Protein AF-A0A7C6LI85-F1 (afdb_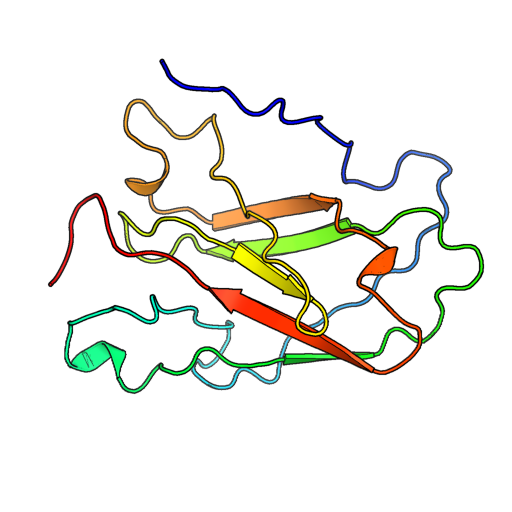monomer)

Radius of gyration: 16.45 Å; Cα contacts (8 Å, |Δi|>4): 239; chains: 1; bounding box: 30×34×42 Å

Mean predicted aligned error: 5.99 Å

Nearest PDB structures (foldseek):
  3njx-assembly1_A  TM=5.344E-01  e=7.343E-02  Aspergillus aculeatus
  8w7n-assembly1_A  TM=5.079E-01  e=1.378E+00  Bacillus thuringiensis
  3ac0-assembly1_D  TM=2.261E-01  e=2.668E-01  Kluyveromyces marxianus
  8slr-assembly1_D  TM=2.400E-01  e=1.090E+00  Mus musculus

Sequence (147 aa):
MKAYHNIVDAMAEPQPGEIFREYSWAGPYVNASRWQRVTDPQARHPGAAKHLPNPVNTICLDDLELATKAELYLEQWGGHAGTTAKRLRLNGNDWIDLPESPYLGPAAPESYQYMRFRTLPIPLSQLREGDNTFEFTSGGQIAHDFG

Foldseek 3Di:
DDPPDPPPPPVQDDDVPDDDDDWDDQDPADQDDGDQDADAPPDPPPVCVSCPDRDKDKTAAADCVPPPWDKDWDWDWLPDAQKAQKWKDKQPDDTDTPDADPPQDPDDSSRDTDTDIDMDTDPPVSDDHTMMIMTIHIHAGPPPHPD

Solvent-accessible surface area (backbone atoms only — not comparable to full-atom values): 9396 Å² total; per-residue (Å²): 134,84,79,75,73,81,75,73,80,61,78,41,66,90,53,95,86,62,87,84,84,89,82,88,82,90,62,89,49,89,69,40,93,89,47,82,61,68,48,34,89,80,60,73,32,80,82,48,57,86,46,56,75,50,64,81,43,76,50,72,38,90,73,59,82,88,62,86,73,40,64,47,79,42,83,43,71,53,63,61,38,7,44,32,73,35,28,38,28,38,64,84,51,74,76,42,80,52,77,74,62,92,82,43,76,96,59,65,45,38,60,49,67,50,77,48,77,44,56,37,68,45,68,53,88,55,58,58,71,38,82,36,40,39,35,55,41,33,37,63,50,82,32,84,64,89,88

Secondary structure (DSSP, 8-state):
------------SPPTT------------SSSSSS-----TT--SGGGGGG-SPPEEEEEE---TT---EEEEEEEE--STTB---EEEETT-PPEE-PPPTTS-SS-GGGS--EEEEEEEE-GGG--SEEEEEEEE---BSSS---

Structure (mmCIF, N/CA/C/O backbone):
data_AF-A0A7C6LI85-F1
#
_entry.id   AF-A0A7C6LI85-F1
#
loop_
_atom_site.group_PDB
_atom_site.id
_atom_site.type_symbol
_atom_site.label_atom_id
_atom_site.label_alt_id
_atom_site.label_comp_id
_atom_site.label_asym_id
_atom_site.label_entity_id
_atom_site.label_seq_id
_atom_site.pdbx_PDB_ins_code
_atom_site.Cartn_x
_atom_site.Cartn_y
_atom_site.Cartn_z
_atom_site.occupancy
_atom_site.B_iso_or_equiv
_atom_site.auth_seq_id
_atom_site.auth_comp_id
_atom_site.auth_asym_id
_atom_site.auth_atom_id
_atom_site.pdbx_PDB_model_num
ATOM 1 N N . MET A 1 1 ? -7.749 14.524 -22.994 1.00 33.78 1 MET A N 1
ATOM 2 C CA . MET A 1 1 ? -8.349 15.244 -21.852 1.00 33.78 1 MET A CA 1
ATOM 3 C C . MET A 1 1 ? -8.036 14.411 -20.613 1.00 33.78 1 MET A C 1
ATOM 5 O O . MET A 1 1 ? -8.594 13.333 -20.479 1.00 33.78 1 MET A O 1
ATOM 9 N N . LYS A 1 2 ? -7.012 14.779 -19.828 1.00 33.41 2 LYS A N 1
ATOM 10 C CA . LYS A 1 2 ? -6.601 13.999 -18.647 1.00 33.41 2 LYS A CA 1
ATOM 11 C C . LYS A 1 2 ? -7.554 14.348 -17.507 1.00 33.41 2 LYS A C 1
ATOM 13 O O . LYS A 1 2 ? -7.545 15.482 -17.042 1.00 33.41 2 LYS A O 1
ATOM 18 N N . ALA A 1 3 ? -8.396 13.399 -17.114 1.00 31.55 3 ALA A N 1
ATOM 19 C CA . ALA A 1 3 ? -9.153 13.506 -15.880 1.00 31.55 3 ALA A CA 1
ATOM 20 C C . ALA A 1 3 ? -8.154 13.393 -14.724 1.00 31.55 3 ALA A C 1
ATOM 22 O O . ALA A 1 3 ? -7.644 12.310 -14.439 1.00 31.55 3 ALA A O 1
ATOM 23 N N . TYR A 1 4 ? -7.829 14.525 -14.108 1.00 33.34 4 TYR A N 1
ATOM 24 C CA . TYR A 1 4 ? -7.254 14.531 -12.774 1.00 33.34 4 TYR A CA 1
ATOM 25 C C . TYR A 1 4 ? -8.349 13.977 -11.866 1.00 33.34 4 TYR A C 1
ATOM 27 O O . TYR A 1 4 ? -9.349 14.650 -11.620 1.00 33.34 4 TYR A O 1
ATOM 35 N N . HIS A 1 5 ? -8.223 12.713 -11.461 1.00 41.88 5 HIS A N 1
ATOM 36 C CA . HIS A 1 5 ? -9.001 12.233 -10.329 1.00 41.88 5 HIS A CA 1
ATOM 37 C C . HIS A 1 5 ? -8.671 13.167 -9.172 1.00 41.88 5 HIS A C 1
ATOM 39 O O . HIS A 1 5 ? -7.495 13.388 -8.882 1.00 41.88 5 HIS A O 1
ATOM 45 N N . ASN A 1 6 ? -9.708 13.760 -8.582 1.00 36.41 6 ASN A N 1
ATOM 46 C CA . ASN A 1 6 ? -9.599 14.486 -7.331 1.00 36.41 6 ASN A CA 1
ATOM 47 C C . ASN A 1 6 ? -8.942 13.537 -6.328 1.00 36.41 6 ASN A C 1
ATOM 49 O O . ASN A 1 6 ? -9.605 12.649 -5.793 1.00 36.41 6 ASN A O 1
ATOM 53 N N . ILE A 1 7 ? -7.636 13.696 -6.115 1.00 45.91 7 ILE A N 1
ATOM 54 C CA . ILE A 1 7 ? -6.981 13.165 -4.934 1.00 45.91 7 ILE A CA 1
ATOM 55 C C . ILE A 1 7 ? -7.552 14.035 -3.828 1.00 45.91 7 ILE A C 1
ATOM 57 O O . ILE A 1 7 ? -7.094 15.145 -3.575 1.00 45.91 7 ILE A O 1
ATOM 61 N N . VAL A 1 8 ? -8.663 13.581 -3.256 1.00 43.09 8 VAL A N 1
ATOM 62 C CA . VAL A 1 8 ? -8.991 13.960 -1.896 1.00 43.09 8 VAL A CA 1
ATOM 63 C C . VAL A 1 8 ? -7.759 13.514 -1.122 1.00 43.09 8 VAL A C 1
ATOM 65 O O . VAL A 1 8 ? -7.533 12.312 -0.979 1.00 43.09 8 VAL A O 1
ATOM 68 N N . ASP A 1 9 ? -6.927 14.470 -0.709 1.00 44.78 9 ASP A N 1
ATOM 69 C CA . ASP A 1 9 ? -6.020 14.301 0.421 1.00 44.78 9 ASP A CA 1
ATOM 70 C C . ASP A 1 9 ? -6.919 14.020 1.629 1.00 44.78 9 ASP A C 1
ATOM 72 O O . ASP A 1 9 ? -7.198 14.874 2.467 1.00 44.78 9 ASP A O 1
ATOM 76 N N . ALA A 1 10 ? -7.483 12.817 1.678 1.00 47.53 10 ALA A N 1
ATOM 77 C CA . ALA A 1 10 ? -7.885 12.231 2.928 1.00 47.53 10 ALA A CA 1
ATOM 78 C C . ALA A 1 10 ? -6.580 12.164 3.711 1.00 47.53 10 ALA A C 1
ATOM 80 O O . ALA A 1 10 ? -5.682 11.406 3.341 1.00 47.53 10 ALA A O 1
ATOM 81 N N . MET A 1 11 ? -6.457 13.074 4.680 1.00 56.28 11 MET A N 1
ATOM 82 C CA . MET A 1 11 ? -5.311 13.196 5.566 1.00 56.28 11 MET A CA 1
ATOM 83 C C . MET A 1 11 ? -5.116 11.847 6.244 1.00 56.28 11 MET A C 1
ATOM 85 O O . MET A 1 11 ? -5.797 11.524 7.213 1.00 56.28 11 MET A O 1
ATOM 89 N N . ALA A 1 12 ? -4.260 11.034 5.641 1.00 66.44 12 ALA A N 1
ATOM 90 C CA . ALA A 1 12 ? -3.837 9.767 6.173 1.00 66.44 12 ALA A CA 1
ATOM 91 C C . ALA A 1 12 ? -2.661 10.094 7.071 1.00 66.44 12 ALA A C 1
ATOM 93 O O . ALA A 1 12 ? -1.628 10.514 6.565 1.00 66.44 12 ALA A O 1
ATOM 94 N N . GLU A 1 13 ? -2.900 10.019 8.371 1.00 83.88 13 GLU A N 1
ATOM 95 C CA . GLU A 1 13 ? -1.992 10.221 9.498 1.00 83.88 13 GLU A CA 1
ATOM 96 C C . GLU A 1 13 ? -2.881 10.543 10.712 1.00 83.88 13 GLU A C 1
ATOM 98 O O . GLU A 1 13 ? -3.734 11.441 10.619 1.00 83.88 13 GLU A O 1
ATOM 103 N N . PRO A 1 14 ? -2.694 9.870 11.863 1.00 86.62 14 PRO A N 1
ATOM 104 C CA . PRO A 1 14 ? -3.425 10.205 13.076 1.00 86.62 14 PRO A CA 1
ATOM 105 C C . PRO A 1 14 ? -3.264 11.686 13.443 1.00 86.62 14 PRO A C 1
ATOM 107 O O . PRO A 1 14 ? -2.150 12.200 13.553 1.00 86.62 14 PRO A O 1
ATOM 110 N N . GLN A 1 15 ? -4.379 12.383 13.638 1.00 91.00 15 GLN A N 1
ATOM 111 C CA . GLN A 1 15 ? -4.390 13.784 14.050 1.00 91.00 15 GLN A CA 1
ATOM 112 C C . GLN A 1 15 ? -4.207 13.910 15.569 1.00 91.00 15 GLN A C 1
ATOM 114 O O . GLN A 1 15 ? -4.567 12.996 16.317 1.00 91.00 15 GLN A O 1
ATOM 119 N N . PRO A 1 16 ? -3.689 15.047 16.075 1.00 92.69 16 PRO A N 1
ATOM 120 C CA . PRO A 1 16 ? -3.594 15.278 17.511 1.00 92.69 16 PRO A CA 1
ATOM 121 C C . PRO A 1 16 ? -4.937 15.057 18.221 1.00 92.69 16 PRO A C 1
ATOM 123 O O . PRO A 1 16 ? -5.933 15.703 17.904 1.00 92.69 16 PRO A O 1
ATOM 126 N N . GLY A 1 17 ? -4.946 14.153 19.202 1.00 94.31 17 GLY A N 1
ATOM 127 C CA . GLY A 1 17 ? -6.141 13.785 19.966 1.00 94.31 17 GLY A CA 1
ATOM 128 C C . GLY A 1 17 ? -6.931 12.599 19.405 1.00 94.31 17 GLY A C 1
ATOM 129 O O . GLY A 1 17 ? -7.821 12.111 20.098 1.00 94.31 17 GLY A O 1
ATOM 130 N N . GLU A 1 18 ? -6.608 12.097 18.210 1.00 93.19 18 GLU A N 1
ATOM 131 C CA . GLU A 1 18 ? -7.151 10.822 17.740 1.00 93.19 18 GLU A CA 1
ATOM 132 C C . GLU A 1 18 ? -6.563 9.657 18.546 1.00 93.19 18 GLU A C 1
ATOM 134 O O . GLU A 1 18 ? -5.378 9.632 18.887 1.00 93.19 18 GLU A O 1
ATOM 139 N N . ILE A 1 19 ? -7.411 8.675 18.844 1.00 94.25 19 ILE A N 1
ATOM 140 C CA . ILE A 1 19 ? -7.002 7.393 19.411 1.00 94.25 19 ILE A CA 1
ATOM 141 C C . ILE A 1 19 ? -6.912 6.418 18.244 1.00 94.25 19 ILE A C 1
ATOM 143 O O . ILE A 1 19 ? -7.865 6.279 17.479 1.00 94.25 19 ILE A O 1
ATOM 147 N N . PHE A 1 20 ? -5.771 5.753 18.108 1.00 94.69 20 PHE A N 1
ATOM 148 C CA . PHE A 1 20 ? -5.541 4.772 17.058 1.00 94.69 20 PHE A CA 1
ATOM 149 C C . PHE A 1 20 ? -4.888 3.518 17.630 1.00 94.69 20 PHE A C 1
ATOM 151 O O . PHE A 1 20 ? -4.264 3.540 18.693 1.00 94.69 20 PHE A O 1
ATOM 158 N N . ARG A 1 21 ? -5.027 2.423 16.888 1.00 96.06 21 ARG A N 1
ATOM 159 C CA . ARG A 1 21 ? -4.333 1.161 17.121 1.00 96.06 21 ARG A CA 1
ATOM 160 C C . ARG A 1 21 ? -3.521 0.834 15.874 1.00 96.06 21 ARG A C 1
ATOM 162 O O . ARG A 1 21 ? -4.025 0.968 14.761 1.00 96.06 21 ARG A O 1
ATOM 169 N N . GLU A 1 22 ? -2.269 0.433 16.066 1.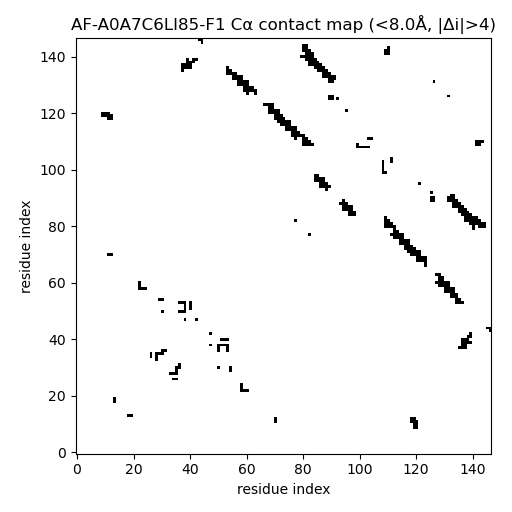00 96.12 22 GLU A N 1
ATOM 170 C CA . GLU A 1 22 ? -1.374 0.039 14.978 1.00 96.12 22 GLU A CA 1
ATOM 171 C C . GLU A 1 22 ? -1.310 -1.485 14.868 1.00 96.12 22 GLU A C 1
ATOM 173 O O . GLU A 1 22 ? -1.164 -2.189 15.869 1.00 96.12 22 GLU A O 1
ATOM 178 N N . TYR A 1 23 ? -1.383 -1.976 13.634 1.00 97.44 23 TYR A N 1
ATOM 179 C CA . TYR A 1 23 ? -1.188 -3.376 13.291 1.00 97.44 23 TYR A CA 1
ATOM 180 C C . TYR A 1 23 ? -0.055 -3.482 12.281 1.00 97.44 23 TYR A C 1
ATOM 182 O O . TYR A 1 23 ? -0.110 -2.865 11.216 1.00 97.44 23 TYR A O 1
ATOM 190 N N . SER A 1 24 ? 0.951 -4.292 12.600 1.00 96.88 24 SER A N 1
ATOM 191 C CA . SER A 1 24 ? 2.199 -4.318 11.837 1.00 96.88 24 SER A CA 1
ATOM 192 C C . SER A 1 24 ? 2.439 -5.687 11.222 1.00 96.88 24 SER A C 1
ATOM 194 O O . SER A 1 24 ? 2.414 -6.714 11.898 1.00 96.88 24 SER A O 1
ATOM 196 N N . TRP A 1 25 ? 2.714 -5.692 9.919 1.00 96.38 25 TRP A N 1
ATOM 197 C CA . TRP A 1 25 ? 3.133 -6.877 9.184 1.00 96.38 25 TRP A CA 1
ATOM 198 C C . TRP A 1 25 ? 4.573 -6.711 8.705 1.00 96.38 25 TRP A C 1
ATOM 200 O O . TRP A 1 25 ? 4.899 -5.755 8.006 1.00 96.38 25 TRP A O 1
ATOM 210 N N . ALA A 1 26 ? 5.429 -7.666 9.062 1.00 93.69 26 ALA A N 1
ATOM 211 C CA . ALA A 1 26 ? 6.848 -7.681 8.701 1.00 93.69 26 ALA A CA 1
ATOM 212 C C . ALA A 1 26 ? 7.283 -9.055 8.156 1.00 93.69 26 ALA A C 1
ATOM 214 O O . ALA A 1 26 ? 8.421 -9.490 8.349 1.00 93.69 26 ALA A O 1
ATOM 215 N N . GLY A 1 27 ? 6.353 -9.763 7.509 1.00 91.25 27 GLY A N 1
ATOM 216 C CA . GLY A 1 27 ? 6.544 -11.109 6.979 1.00 91.25 27 GLY A CA 1
ATOM 217 C C . GLY A 1 27 ? 5.571 -12.144 7.564 1.00 91.25 27 GLY A C 1
ATOM 218 O O . GLY A 1 27 ? 4.733 -11.807 8.399 1.00 91.25 27 GLY A O 1
ATOM 219 N N . PRO A 1 28 ? 5.665 -13.414 7.129 1.00 91.31 28 PRO A N 1
ATOM 220 C CA . PRO A 1 28 ? 6.764 -13.995 6.351 1.00 91.31 28 PRO A CA 1
ATOM 221 C C . PRO A 1 28 ? 6.854 -13.465 4.910 1.00 91.31 28 PRO A C 1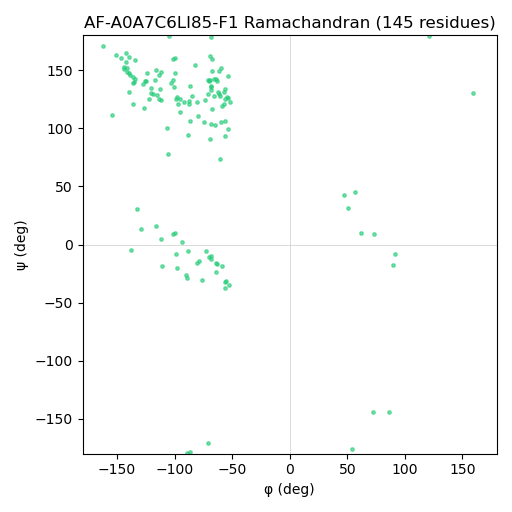
ATOM 223 O O . PRO A 1 28 ? 5.844 -13.273 4.244 1.00 91.31 28 PRO A O 1
ATOM 226 N N . TYR A 1 29 ? 8.076 -13.259 4.410 1.00 88.88 29 TYR A N 1
ATOM 227 C CA . TYR A 1 29 ? 8.321 -12.883 3.013 1.00 88.88 29 TYR A CA 1
ATOM 228 C C . TYR A 1 29 ? 8.427 -14.141 2.141 1.00 88.88 29 TYR A C 1
ATOM 230 O O . TYR A 1 29 ? 9.294 -14.980 2.374 1.00 88.88 29 TYR A O 1
ATOM 238 N N . VAL A 1 30 ? 7.564 -14.281 1.130 1.00 80.31 30 VAL A N 1
ATOM 239 C CA . VAL A 1 30 ? 7.454 -15.541 0.362 1.00 80.31 30 VAL A CA 1
ATOM 240 C C . VAL A 1 30 ? 8.393 -15.596 -0.859 1.00 80.31 30 VAL A C 1
ATOM 242 O O . VAL A 1 30 ? 8.834 -16.674 -1.237 1.00 80.31 30 VAL A O 1
ATOM 245 N N . ASN A 1 31 ? 8.789 -14.450 -1.433 1.00 76.44 31 ASN A N 1
ATOM 246 C CA . ASN A 1 31 ? 9.553 -14.384 -2.699 1.00 76.44 31 ASN A CA 1
ATOM 247 C C . ASN A 1 31 ? 10.831 -13.517 -2.632 1.00 76.44 31 ASN A C 1
ATOM 249 O O . ASN A 1 31 ? 11.395 -13.142 -3.666 1.00 76.44 31 ASN A O 1
ATOM 253 N N . ALA A 1 32 ? 11.263 -13.157 -1.423 1.00 80.81 32 ALA A N 1
ATOM 254 C CA . ALA A 1 32 ? 12.470 -12.384 -1.134 1.00 80.81 32 ALA A CA 1
ATOM 255 C C . ALA A 1 32 ? 12.858 -12.556 0.347 1.00 80.81 32 ALA A C 1
ATOM 257 O O . ALA A 1 32 ? 12.116 -13.151 1.119 1.00 80.81 32 ALA A O 1
ATOM 258 N N . SER A 1 33 ? 14.039 -12.073 0.743 1.00 81.88 33 SER A N 1
ATOM 259 C CA . SER A 1 33 ? 14.603 -12.348 2.075 1.00 81.88 33 SER A CA 1
ATOM 260 C C . SER A 1 33 ? 14.210 -11.346 3.162 1.00 81.88 33 SER A C 1
ATOM 262 O O . SER A 1 33 ? 14.202 -11.704 4.335 1.00 81.88 33 SER A O 1
ATOM 264 N N . ARG A 1 34 ? 13.945 -10.084 2.799 1.00 86.69 34 ARG A N 1
ATOM 265 C CA . ARG A 1 34 ? 13.721 -8.984 3.762 1.00 86.69 34 ARG A CA 1
ATOM 266 C C . ARG A 1 34 ? 12.575 -8.037 3.398 1.00 86.69 34 ARG A C 1
ATOM 268 O O . ARG A 1 34 ? 12.303 -7.120 4.154 1.00 86.69 34 ARG A O 1
ATOM 275 N N . TRP A 1 35 ? 11.964 -8.232 2.234 1.00 90.19 35 TRP A N 1
ATOM 276 C CA . TRP A 1 35 ? 10.927 -7.368 1.673 1.00 90.19 35 TRP A CA 1
ATOM 277 C C . TRP A 1 35 ? 9.904 -8.222 0.943 1.00 90.19 35 TRP A C 1
ATOM 279 O O . TRP A 1 35 ? 10.259 -9.250 0.364 1.00 90.19 35 TRP A O 1
ATOM 289 N N . GLN A 1 36 ? 8.655 -7.767 0.879 1.00 93.75 36 GLN A N 1
ATOM 290 C CA . GLN A 1 36 ? 7.693 -8.345 -0.048 1.00 93.75 36 GLN A CA 1
ATOM 291 C C . GLN A 1 36 ? 8.017 -7.880 -1.471 1.00 93.75 36 GLN A C 1
ATOM 293 O O . GLN A 1 36 ? 7.758 -6.737 -1.841 1.00 93.75 36 GLN A O 1
ATOM 298 N N . ARG A 1 37 ? 8.578 -8.771 -2.296 1.00 94.31 37 ARG A N 1
ATOM 299 C CA . ARG A 1 37 ? 8.762 -8.497 -3.728 1.00 94.31 37 ARG A CA 1
ATOM 300 C C . ARG A 1 37 ? 7.405 -8.448 -4.427 1.00 94.31 37 ARG A C 1
ATOM 302 O O . ARG A 1 37 ? 6.590 -9.346 -4.228 1.00 94.31 37 ARG A O 1
ATOM 309 N N . VAL A 1 38 ? 7.208 -7.457 -5.289 1.00 95.19 38 VAL A N 1
ATOM 310 C CA . VAL A 1 38 ? 6.030 -7.331 -6.157 1.00 95.19 38 VAL A CA 1
ATOM 311 C C . VAL A 1 38 ? 6.509 -7.330 -7.602 1.00 95.19 38 VAL A C 1
ATOM 313 O O . VAL A 1 38 ? 7.470 -6.640 -7.939 1.00 95.19 38 VAL A O 1
ATOM 316 N N . THR A 1 39 ? 5.887 -8.154 -8.436 1.00 94.81 39 THR A N 1
ATOM 317 C CA . THR A 1 39 ? 6.243 -8.342 -9.845 1.00 94.81 39 THR A CA 1
ATOM 318 C C . THR A 1 39 ? 5.007 -8.087 -10.701 1.00 94.81 39 THR A C 1
ATOM 320 O O . THR A 1 39 ? 3.914 -8.507 -10.324 1.00 94.81 39 THR A O 1
ATOM 323 N N . ASP A 1 40 ? 5.166 -7.429 -11.851 1.00 95.56 40 ASP A N 1
ATOM 324 C CA . ASP A 1 40 ? 4.087 -7.313 -12.837 1.00 95.56 40 ASP A CA 1
ATOM 325 C C . ASP A 1 40 ? 3.610 -8.720 -13.251 1.00 95.56 40 ASP A C 1
ATOM 327 O O . ASP A 1 40 ? 4.423 -9.504 -13.753 1.00 95.56 40 ASP A O 1
ATOM 331 N N . PRO A 1 41 ? 2.321 -9.068 -13.065 1.00 96.00 41 PRO A N 1
ATOM 332 C CA . PRO A 1 41 ? 1.782 -10.358 -13.492 1.00 96.00 41 PRO A CA 1
ATOM 333 C C . PRO A 1 41 ? 1.914 -10.629 -14.997 1.00 96.00 41 PRO A C 1
ATOM 335 O O . PRO A 1 41 ? 1.790 -11.778 -15.412 1.00 96.00 41 PRO A O 1
ATOM 338 N N . GLN A 1 42 ? 2.127 -9.592 -15.811 1.00 94.81 42 GLN A N 1
ATOM 339 C CA . GLN A 1 42 ? 2.317 -9.672 -17.261 1.00 94.81 42 GLN A CA 1
ATOM 340 C C . GLN A 1 42 ? 3.790 -9.551 -17.691 1.00 94.81 42 GLN A C 1
ATOM 342 O O . GLN A 1 42 ? 4.066 -9.458 -18.890 1.00 94.81 42 GLN A O 1
ATOM 347 N N . ALA A 1 43 ? 4.737 -9.570 -16.744 1.00 92.81 43 ALA A N 1
ATOM 348 C CA . ALA A 1 43 ? 6.163 -9.501 -17.044 1.00 92.81 43 ALA A CA 1
ATOM 349 C C . ALA A 1 43 ? 6.597 -10.638 -17.985 1.00 92.81 43 ALA A C 1
ATOM 351 O O . ALA A 1 43 ? 6.306 -11.811 -17.742 1.00 92.81 43 ALA A O 1
ATOM 352 N N . ARG A 1 44 ? 7.331 -10.288 -19.048 1.00 90.19 44 ARG A N 1
ATOM 353 C CA . ARG A 1 44 ? 7.770 -11.235 -20.087 1.00 90.19 44 ARG A CA 1
ATOM 354 C C . ARG A 1 44 ? 9.197 -11.732 -19.891 1.00 90.19 44 ARG A C 1
ATOM 356 O O . ARG A 1 44 ? 9.524 -12.806 -20.396 1.00 90.19 44 ARG A O 1
ATOM 363 N N . HIS A 1 45 ? 10.014 -11.011 -19.122 1.00 90.06 45 HIS A N 1
ATOM 364 C CA . HIS A 1 45 ? 11.363 -11.448 -18.786 1.00 90.06 45 HIS A CA 1
ATOM 365 C C . HIS A 1 45 ? 11.347 -12.865 -18.178 1.00 90.06 45 HIS A C 1
ATOM 367 O O . HIS A 1 45 ? 10.698 -13.071 -17.146 1.00 90.06 45 HIS A O 1
ATOM 373 N N . PRO A 1 46 ? 12.115 -13.842 -18.702 1.00 90.50 46 PRO A N 1
ATOM 374 C CA . PRO A 1 46 ? 12.101 -15.220 -18.195 1.00 90.50 46 PRO A CA 1
ATOM 375 C C . PRO A 1 46 ? 12.409 -15.327 -16.694 1.00 90.50 46 PRO A C 1
ATOM 377 O O . PRO A 1 46 ? 11.869 -16.170 -15.981 1.00 90.50 46 PRO A O 1
ATOM 380 N N . GLY A 1 47 ? 13.249 -14.422 -16.184 1.00 89.88 47 GLY A N 1
ATOM 381 C CA . GLY A 1 47 ? 13.589 -14.342 -14.763 1.00 89.88 47 GLY A CA 1
ATOM 382 C C . GLY A 1 47 ? 12.448 -13.891 -13.839 1.00 89.88 47 GLY A C 1
ATOM 383 O O . GLY A 1 47 ? 12.597 -14.016 -12.625 1.00 89.88 47 GLY A O 1
ATOM 384 N N . ALA A 1 48 ? 11.334 -13.371 -14.367 1.00 90.88 48 ALA A N 1
ATOM 385 C CA . ALA A 1 48 ? 10.182 -12.941 -13.574 1.00 90.88 48 ALA A CA 1
ATOM 386 C C . ALA A 1 48 ? 9.342 -14.123 -13.070 1.00 90.88 48 ALA A C 1
ATOM 388 O O . ALA A 1 48 ? 8.798 -14.049 -11.970 1.00 90.88 48 ALA A O 1
ATOM 389 N N . ALA A 1 49 ? 9.299 -15.229 -13.822 1.00 91.94 49 ALA A N 1
ATOM 390 C CA . ALA A 1 49 ? 8.432 -16.374 -13.539 1.00 91.94 49 ALA A CA 1
ATOM 391 C C . ALA A 1 49 ? 8.630 -16.955 -12.129 1.00 91.94 49 ALA A C 1
ATOM 393 O O . ALA A 1 49 ? 7.662 -17.294 -11.461 1.00 91.94 49 ALA A O 1
ATOM 394 N N . LYS A 1 50 ? 9.871 -16.992 -11.626 1.00 92.19 50 LYS A N 1
ATOM 395 C CA . LYS A 1 50 ? 10.188 -17.496 -10.274 1.00 92.19 50 LYS A CA 1
ATOM 396 C C . LYS A 1 50 ? 9.664 -16.621 -9.126 1.00 92.19 50 LYS A C 1
ATOM 398 O O . LYS A 1 50 ? 9.790 -16.999 -7.968 1.00 92.19 50 LYS A O 1
ATOM 403 N N . HIS A 1 51 ? 9.171 -15.424 -9.434 1.00 92.12 51 HIS A N 1
ATOM 404 C CA . HIS A 1 51 ? 8.651 -14.458 -8.468 1.00 92.12 51 HIS A CA 1
ATOM 405 C C . HIS A 1 51 ? 7.139 -14.253 -8.593 1.00 92.12 51 HIS A C 1
ATOM 407 O O . HIS A 1 51 ? 6.590 -13.384 -7.913 1.00 92.12 51 HIS A O 1
ATOM 413 N N . LEU A 1 52 ? 6.497 -15.023 -9.473 1.00 93.62 52 LEU A N 1
ATOM 414 C CA . LEU A 1 52 ? 5.063 -15.024 -9.701 1.00 93.62 52 LEU A CA 1
ATOM 415 C C . LEU A 1 52 ? 4.458 -16.361 -9.227 1.00 93.62 52 LEU A C 1
ATOM 417 O O . LEU A 1 52 ? 5.126 -17.392 -9.316 1.00 93.62 52 LEU A O 1
ATOM 421 N N . PRO A 1 53 ? 3.197 -16.364 -8.754 1.00 95.31 53 PRO A N 1
ATOM 422 C CA . PRO A 1 53 ? 2.344 -15.192 -8.538 1.00 95.31 53 PRO A CA 1
ATOM 423 C C . PRO A 1 53 ? 2.840 -14.307 -7.379 1.00 95.31 53 PRO A C 1
ATOM 425 O O . PRO A 1 53 ? 3.646 -14.737 -6.549 1.00 95.31 53 PRO A O 1
ATOM 428 N N . ASN A 1 54 ? 2.364 -13.057 -7.326 1.00 96.56 54 ASN A N 1
ATOM 429 C CA . ASN A 1 54 ? 2.579 -12.225 -6.141 1.00 96.56 54 ASN A CA 1
ATOM 430 C C . ASN A 1 54 ? 1.881 -12.876 -4.927 1.00 96.56 54 ASN A C 1
ATOM 432 O O . ASN A 1 54 ? 0.787 -13.420 -5.094 1.00 96.56 54 ASN A O 1
ATOM 436 N N . PRO A 1 55 ? 2.483 -12.846 -3.726 1.00 95.88 55 PRO A N 1
ATOM 437 C CA . PRO A 1 55 ? 1.906 -13.492 -2.550 1.00 95.88 55 PRO A CA 1
ATOM 438 C C . PRO A 1 55 ? 0.614 -12.842 -2.058 1.00 95.88 55 PRO A C 1
ATOM 440 O O . PRO A 1 55 ? 0.452 -11.622 -2.122 1.00 95.88 55 PRO A O 1
ATOM 443 N N . VAL A 1 56 ? -0.246 -13.684 -1.485 1.00 96.75 56 VAL A N 1
ATOM 444 C CA . VAL A 1 56 ? -1.359 -13.284 -0.623 1.00 96.75 56 VAL A CA 1
ATOM 445 C C . VAL A 1 56 ? -0.875 -13.382 0.815 1.00 96.75 56 VAL A C 1
ATOM 447 O O . VAL A 1 56 ? -0.554 -14.472 1.287 1.00 96.75 56 VAL A O 1
ATOM 450 N N . ASN A 1 57 ? -0.787 -12.243 1.489 1.00 97.12 57 ASN A N 1
ATOM 451 C CA . ASN A 1 57 ? -0.321 -12.153 2.866 1.00 97.12 57 ASN A CA 1
ATOM 452 C C . ASN A 1 57 ? -1.509 -12.057 3.823 1.00 97.12 57 ASN A C 1
ATOM 454 O O . ASN A 1 57 ? -2.601 -11.670 3.407 1.00 97.12 57 ASN A O 1
ATOM 458 N N . THR A 1 58 ? -1.280 -12.364 5.100 1.00 97.25 58 THR A N 1
ATOM 459 C CA . THR A 1 58 ? -2.305 -12.306 6.151 1.00 97.25 58 THR A CA 1
ATOM 460 C C . THR A 1 58 ? -1.833 -11.436 7.309 1.00 97.25 58 THR A C 1
ATOM 462 O O . THR A 1 58 ? -0.665 -11.494 7.697 1.00 97.25 58 THR A O 1
ATOM 465 N N . ILE A 1 59 ? -2.752 -10.657 7.875 1.00 97.75 59 ILE A N 1
ATOM 466 C CA . ILE A 1 59 ? -2.590 -9.912 9.125 1.00 97.75 59 ILE A CA 1
ATOM 467 C C . ILE A 1 59 ? -3.858 -10.086 9.971 1.00 97.75 59 ILE A C 1
ATOM 469 O O . ILE A 1 59 ? -4.964 -10.077 9.431 1.00 97.75 59 ILE A O 1
ATOM 473 N N . CYS A 1 60 ? -3.704 -10.266 11.282 1.00 97.94 60 CYS A N 1
ATOM 474 C CA . CYS A 1 60 ? -4.831 -10.346 12.210 1.00 97.94 60 CYS A CA 1
ATOM 475 C C . CYS A 1 60 ? -5.088 -8.965 12.824 1.00 97.94 60 CYS A C 1
ATOM 477 O O . CYS A 1 60 ? -4.165 -8.356 13.369 1.00 97.94 60 CYS A O 1
ATOM 479 N N . LEU A 1 61 ? -6.325 -8.483 12.706 1.00 98.25 61 LEU A N 1
ATOM 480 C CA . LEU A 1 61 ? -6.806 -7.244 13.312 1.00 98.25 61 LEU A CA 1
ATOM 481 C C . LEU A 1 61 ? -7.716 -7.630 14.482 1.00 98.25 61 LEU A C 1
ATOM 483 O O . LEU A 1 61 ? -8.847 -8.054 14.260 1.00 98.25 61 LEU A O 1
ATOM 487 N N . ASP A 1 62 ? -7.203 -7.574 15.709 1.00 97.12 62 ASP A N 1
ATOM 488 C CA . ASP A 1 62 ? -7.866 -8.143 16.890 1.00 97.12 62 ASP A CA 1
ATOM 489 C C . ASP A 1 62 ? -9.002 -7.282 17.457 1.00 97.12 62 ASP A C 1
ATOM 491 O O . ASP A 1 62 ? -9.797 -7.771 18.253 1.00 97.12 62 ASP A O 1
ATOM 495 N N . ASP A 1 63 ? -9.081 -6.023 17.038 1.00 97.06 63 ASP A N 1
ATOM 496 C CA . ASP A 1 63 ? -10.035 -5.040 17.536 1.00 97.06 63 ASP A CA 1
ATOM 497 C C . ASP A 1 63 ? -10.301 -3.962 16.473 1.00 97.06 63 ASP A C 1
ATOM 499 O O . ASP A 1 63 ? -9.423 -3.157 16.133 1.00 97.06 63 ASP A O 1
ATOM 503 N N . LEU A 1 64 ? -11.523 -3.955 15.940 1.00 97.56 64 LEU A N 1
ATOM 504 C CA . LEU A 1 64 ? -12.043 -2.871 15.103 1.00 97.56 64 LEU A CA 1
ATOM 505 C C . LEU A 1 64 ? -13.243 -2.173 15.764 1.00 97.56 64 LEU A C 1
ATOM 507 O O . LEU A 1 64 ? -13.988 -1.453 15.091 1.00 97.56 64 LEU A O 1
ATOM 511 N N . GLU A 1 65 ? -13.455 -2.379 17.066 1.00 96.81 65 GLU A N 1
ATOM 512 C CA . GLU A 1 65 ? -14.561 -1.765 17.788 1.00 96.81 65 GLU A CA 1
ATOM 513 C C . GLU A 1 65 ? -14.404 -0.238 17.758 1.00 96.81 65 GLU A C 1
ATOM 515 O O . GLU A 1 65 ? -13.333 0.312 18.003 1.00 96.81 65 GLU A O 1
ATOM 520 N N . LEU A 1 66 ? -15.483 0.471 17.414 1.00 96.75 66 LEU A N 1
ATOM 521 C CA . LEU A 1 66 ? -15.503 1.935 17.275 1.00 96.75 66 LEU A CA 1
ATOM 522 C C . LEU A 1 66 ? -14.566 2.507 16.194 1.00 96.75 66 LEU A C 1
ATOM 524 O O . LEU A 1 66 ? -14.424 3.730 16.115 1.00 96.75 66 LEU A O 1
ATOM 528 N N . ALA A 1 67 ? -13.960 1.679 15.335 1.00 97.12 67 ALA A N 1
ATOM 529 C CA . ALA A 1 67 ? -13.149 2.172 14.229 1.00 97.12 67 ALA A CA 1
ATOM 530 C C . ALA A 1 67 ? -13.998 3.045 13.289 1.00 97.12 67 ALA A C 1
ATOM 532 O O . ALA A 1 67 ? -15.060 2.641 12.814 1.00 97.12 67 ALA A O 1
ATOM 533 N N . THR A 1 68 ? -13.525 4.260 13.007 1.00 96.00 68 THR A N 1
ATOM 534 C CA . THR A 1 68 ? -14.212 5.221 12.121 1.00 96.00 68 THR A CA 1
ATOM 535 C C . THR A 1 68 ? -13.470 5.454 10.807 1.00 96.00 68 THR A C 1
ATOM 537 O O . THR A 1 68 ? -14.071 5.905 9.832 1.00 96.00 68 THR A O 1
ATOM 540 N N . LYS A 1 69 ? -12.178 5.117 10.757 1.00 95.88 69 LYS A N 1
ATOM 541 C CA . LYS A 1 69 ? -11.326 5.156 9.565 1.00 95.88 69 LYS A CA 1
ATOM 542 C C . LYS A 1 69 ? -10.233 4.094 9.657 1.00 95.88 69 LYS A C 1
ATOM 544 O O . LYS A 1 69 ? -9.952 3.580 10.736 1.00 95.88 69 LYS A O 1
ATOM 549 N N . ALA A 1 70 ? -9.621 3.790 8.519 1.00 96.88 70 ALA A N 1
ATOM 550 C CA . ALA A 1 70 ? -8.451 2.931 8.430 1.00 96.88 70 ALA A CA 1
ATOM 551 C C . ALA A 1 70 ? -7.433 3.547 7.469 1.00 96.88 70 ALA A C 1
ATOM 553 O O . ALA A 1 70 ? -7.786 4.162 6.459 1.00 96.88 70 ALA A O 1
ATOM 554 N N . GLU A 1 71 ? -6.161 3.374 7.795 1.00 96.25 71 GLU A N 1
ATOM 555 C CA . GLU A 1 71 ? -5.037 3.928 7.054 1.00 96.25 71 GLU A CA 1
ATOM 556 C C . GLU A 1 71 ? -3.976 2.834 6.899 1.00 96.25 71 GLU A C 1
ATOM 558 O O . GLU A 1 71 ? -3.732 2.053 7.818 1.00 96.25 71 GLU A O 1
ATOM 563 N N . LEU A 1 72 ? -3.354 2.754 5.724 1.00 96.19 72 LEU A N 1
ATOM 564 C CA . LEU A 1 72 ? -2.174 1.929 5.492 1.00 96.19 72 LEU A CA 1
ATOM 565 C C . LEU A 1 72 ? -0.940 2.816 5.610 1.00 96.19 72 LEU A C 1
ATOM 567 O O . LEU A 1 72 ? -0.774 3.724 4.798 1.00 96.19 72 LEU A O 1
ATOM 571 N N . TYR A 1 73 ? -0.042 2.481 6.533 1.00 95.94 73 TYR A N 1
ATOM 572 C CA . TYR A 1 73 ? 1.339 2.952 6.511 1.00 95.94 73 TYR A CA 1
ATOM 573 C C . TYR A 1 73 ? 2.215 1.946 5.757 1.00 95.94 73 TYR A C 1
ATOM 575 O O . TYR A 1 73 ? 2.269 0.766 6.099 1.00 95.94 73 TYR A O 1
ATOM 583 N N . LEU A 1 74 ? 2.886 2.404 4.703 1.00 95.31 74 LEU A N 1
ATOM 584 C CA . LEU A 1 74 ? 3.676 1.571 3.807 1.00 95.31 74 LEU A CA 1
ATOM 585 C C . LEU A 1 74 ? 5.095 2.115 3.671 1.00 95.31 74 LEU A C 1
ATOM 587 O O . LEU A 1 74 ? 5.313 3.191 3.110 1.00 95.31 74 LEU A O 1
A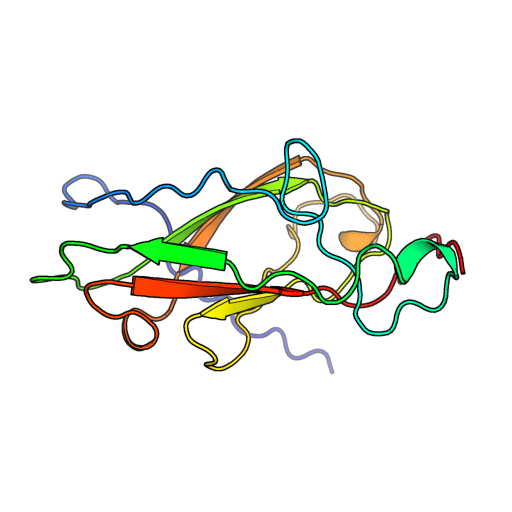TOM 591 N N . GLU A 1 75 ? 6.061 1.307 4.093 1.00 95.25 75 GLU A N 1
ATOM 592 C CA . GLU A 1 75 ? 7.447 1.440 3.670 1.00 95.25 75 GLU A CA 1
ATOM 593 C C . GLU A 1 75 ? 7.609 0.796 2.284 1.00 95.25 75 GLU A C 1
ATOM 595 O O . GLU A 1 75 ? 7.293 -0.376 2.072 1.00 95.25 75 GLU A O 1
ATOM 600 N N . GLN A 1 76 ? 8.074 1.575 1.309 1.00 94.19 76 GLN A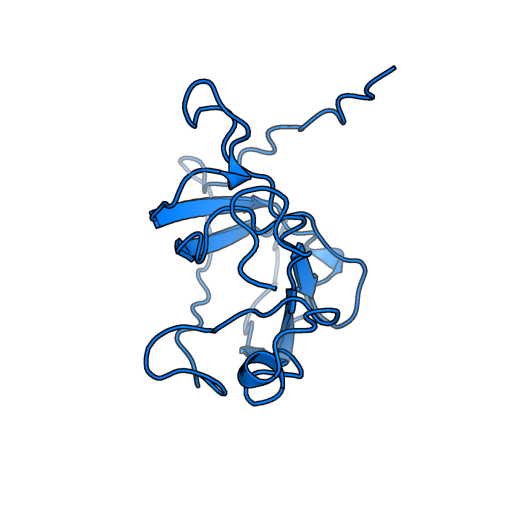 N 1
ATOM 601 C CA . GLN A 1 76 ? 8.108 1.168 -0.087 1.00 94.19 76 GLN A CA 1
ATOM 602 C C . GLN A 1 76 ? 9.429 1.541 -0.757 1.00 94.19 76 GLN A C 1
ATOM 604 O O . GLN A 1 76 ? 9.745 2.717 -0.954 1.00 94.19 76 GLN A O 1
ATOM 609 N N . TRP A 1 77 ? 10.125 0.522 -1.256 1.00 92.44 77 TRP A N 1
ATOM 610 C CA . TRP A 1 77 ? 11.147 0.687 -2.281 1.00 92.44 77 TRP A CA 1
ATOM 611 C C . TRP A 1 77 ? 10.498 0.685 -3.675 1.00 92.44 77 TRP A C 1
ATOM 613 O O . TRP A 1 77 ? 9.730 -0.215 -4.014 1.00 92.44 77 TRP A O 1
ATOM 623 N N . GLY A 1 78 ? 10.787 1.700 -4.493 1.00 87.69 78 GLY A N 1
ATOM 624 C CA . GLY A 1 78 ? 10.207 1.889 -5.830 1.00 87.69 78 GLY A CA 1
ATOM 625 C C . GLY A 1 78 ? 10.551 0.785 -6.837 1.00 87.69 78 GLY A C 1
ATOM 626 O O . GLY A 1 78 ? 9.854 0.641 -7.841 1.00 87.69 78 GLY A O 1
ATOM 627 N N . GLY A 1 79 ? 11.576 -0.022 -6.546 1.00 85.25 79 GLY A N 1
ATOM 628 C CA . GLY A 1 79 ? 12.030 -1.108 -7.407 1.00 85.25 79 GLY A CA 1
ATOM 629 C C . GLY A 1 79 ? 12.738 -0.592 -8.659 1.00 85.25 79 GLY A C 1
ATOM 630 O O . GLY A 1 79 ? 13.470 0.397 -8.615 1.00 85.25 79 GLY A O 1
ATOM 631 N N . HIS A 1 80 ? 12.551 -1.291 -9.779 1.00 87.50 80 HIS A N 1
ATOM 632 C CA . HIS A 1 80 ? 13.121 -0.878 -11.059 1.00 87.50 80 HIS A CA 1
ATOM 633 C C . HIS A 1 80 ? 12.403 0.364 -11.597 1.00 87.50 80 HIS A C 1
ATOM 635 O O . HIS A 1 80 ? 11.173 0.464 -11.510 1.00 87.50 80 HIS A O 1
ATOM 641 N N . ALA A 1 81 ? 13.182 1.269 -12.199 1.00 88.12 81 ALA A N 1
ATOM 642 C CA . ALA A 1 81 ? 12.648 2.408 -12.934 1.00 88.12 81 ALA A CA 1
ATOM 643 C C . ALA A 1 81 ? 11.642 1.929 -13.994 1.00 88.12 81 ALA A C 1
ATOM 645 O O . ALA A 1 81 ? 11.763 0.840 -14.547 1.00 88.12 81 ALA A O 1
ATOM 646 N N . GLY A 1 82 ? 10.611 2.733 -14.206 1.00 90.12 82 GLY A N 1
ATOM 647 C CA . GLY A 1 82 ? 9.497 2.464 -15.095 1.00 90.12 82 GLY A CA 1
ATOM 648 C C . GLY A 1 82 ? 8.324 1.727 -14.458 1.00 90.12 82 GLY A C 1
ATOM 649 O O . GLY A 1 82 ? 7.257 1.768 -15.052 1.00 90.12 82 GLY A O 1
ATOM 650 N N . THR A 1 83 ? 8.458 1.064 -13.304 1.00 92.94 83 THR A N 1
ATOM 651 C CA . THR A 1 83 ? 7.369 0.241 -12.732 1.00 92.94 83 THR A CA 1
ATOM 652 C C . THR A 1 83 ? 6.105 1.074 -12.473 1.00 92.94 83 THR A C 1
ATOM 654 O O . THR A 1 83 ? 6.130 1.987 -11.649 1.00 92.94 83 THR A O 1
ATOM 657 N N . THR A 1 84 ? 4.985 0.734 -13.111 1.00 94.00 84 THR A N 1
ATOM 658 C CA . THR A 1 84 ? 3.721 1.502 -13.050 1.00 94.00 84 THR A CA 1
ATOM 659 C C . THR A 1 84 ? 2.649 0.858 -12.170 1.00 94.00 84 THR A C 1
ATOM 661 O O . THR A 1 84 ? 2.858 -0.215 -11.607 1.00 94.00 84 THR A O 1
ATOM 664 N N . ALA A 1 85 ? 1.485 1.518 -12.066 1.00 95.06 85 ALA A N 1
ATOM 665 C CA . ALA A 1 85 ? 0.199 0.949 -11.633 1.00 95.06 85 ALA A CA 1
ATOM 666 C C . ALA A 1 85 ? 0.280 0.084 -10.362 1.00 95.06 85 ALA A C 1
ATOM 668 O O . ALA A 1 85 ? -0.301 -1.006 -10.282 1.00 95.06 85 ALA A O 1
ATOM 669 N N . LYS A 1 86 ? 1.048 0.578 -9.384 1.00 96.06 86 LYS A N 1
ATOM 670 C CA . LYS A 1 86 ? 1.225 -0.046 -8.075 1.00 96.06 86 LYS A CA 1
ATOM 671 C C . LYS A 1 86 ? -0.107 -0.001 -7.341 1.00 96.06 86 LYS A C 1
ATOM 673 O O . LYS A 1 86 ? -0.720 1.061 -7.263 1.00 96.06 86 LYS A O 1
ATOM 678 N N . ARG A 1 87 ? -0.569 -1.144 -6.844 1.00 97.69 87 ARG A N 1
ATOM 679 C CA . ARG A 1 87 ? -1.899 -1.289 -6.240 1.00 97.69 87 ARG A CA 1
ATOM 680 C C . ARG A 1 87 ? -1.874 -2.259 -5.065 1.00 97.69 87 ARG A C 1
ATOM 682 O O . ARG A 1 87 ? -1.051 -3.175 -5.034 1.00 97.69 87 ARG A O 1
ATOM 689 N N . LEU A 1 88 ? -2.802 -2.054 -4.139 1.00 98.06 88 LEU A N 1
ATOM 690 C CA . LEU A 1 88 ? -3.105 -2.908 -2.990 1.00 98.06 88 LEU A CA 1
ATOM 691 C C . LEU A 1 88 ? -4.497 -3.515 -3.163 1.00 98.06 88 LEU A C 1
ATOM 693 O O . LEU A 1 88 ? -5.399 -2.849 -3.659 1.00 98.06 88 LEU A O 1
ATOM 697 N N . ARG A 1 89 ? -4.700 -4.746 -2.706 1.00 98.44 89 ARG A N 1
ATOM 698 C CA . ARG A 1 89 ? -6.027 -5.339 -2.535 1.00 98.44 89 ARG A CA 1
ATOM 699 C C . ARG A 1 89 ? -6.167 -5.885 -1.125 1.00 98.44 89 ARG A C 1
ATOM 701 O O . ARG A 1 89 ? -5.236 -6.514 -0.632 1.00 98.44 89 ARG A O 1
ATOM 708 N N . LEU A 1 90 ? -7.330 -5.671 -0.516 1.00 98.62 90 LEU A N 1
ATOM 709 C CA . LEU A 1 90 ? -7.679 -6.161 0.818 1.00 98.62 90 LEU A CA 1
ATOM 710 C C . LEU A 1 90 ? -8.832 -7.157 0.708 1.00 98.62 90 LEU A C 1
ATOM 712 O O . LEU A 1 90 ? -9.844 -6.855 0.077 1.00 98.62 90 LEU A O 1
ATOM 716 N N . ASN A 1 91 ? -8.692 -8.340 1.306 1.00 98.50 91 ASN A N 1
ATOM 717 C CA . ASN A 1 91 ? -9.747 -9.359 1.383 1.00 98.50 91 ASN A CA 1
ATOM 718 C C . ASN A 1 91 ? -10.414 -9.703 0.033 1.00 98.50 91 ASN A C 1
ATOM 720 O O . ASN A 1 91 ? -11.599 -10.021 -0.021 1.00 98.50 91 ASN A O 1
ATOM 724 N N . GLY A 1 92 ? -9.665 -9.625 -1.073 1.00 98.25 92 GLY A N 1
ATOM 725 C CA . GLY A 1 92 ? -10.183 -9.907 -2.416 1.00 98.25 92 GLY A CA 1
ATOM 726 C C . GLY A 1 92 ? -11.111 -8.837 -3.013 1.00 98.25 92 GLY A C 1
ATOM 727 O O . GLY A 1 92 ? -11.681 -9.091 -4.071 1.00 98.25 92 GLY A O 1
ATOM 728 N N . ASN A 1 93 ? -11.245 -7.664 -2.384 1.00 98.56 93 ASN A N 1
ATOM 729 C CA . ASN A 1 93 ? -12.029 -6.531 -2.895 1.00 98.56 93 ASN A CA 1
ATOM 730 C C . ASN A 1 93 ? -11.370 -5.852 -4.117 1.00 98.56 93 ASN A C 1
ATOM 732 O O . ASN A 1 93 ? -10.390 -6.342 -4.684 1.00 98.56 93 ASN A O 1
ATOM 736 N N . ASP A 1 94 ? -11.911 -4.706 -4.535 1.00 98.00 94 ASP A N 1
ATOM 737 C CA . ASP A 1 94 ? -11.335 -3.893 -5.604 1.00 98.00 94 ASP A CA 1
ATOM 738 C C . ASP A 1 94 ? -9.921 -3.397 -5.271 1.00 98.00 94 ASP A C 1
ATOM 740 O O . ASP A 1 94 ? -9.567 -3.148 -4.115 1.00 98.00 94 ASP A O 1
ATOM 744 N N . TRP A 1 95 ? -9.107 -3.237 -6.317 1.00 97.94 95 TRP A N 1
ATOM 745 C CA . TRP A 1 95 ? -7.756 -2.702 -6.191 1.00 97.94 95 TRP A CA 1
ATOM 746 C C . TRP A 1 95 ? -7.778 -1.223 -5.792 1.00 97.94 95 TRP A C 1
ATOM 748 O O . TRP A 1 95 ? -8.458 -0.408 -6.410 1.00 97.94 95 TRP A O 1
ATOM 758 N N . ILE A 1 96 ? -6.958 -0.883 -4.803 1.00 97.69 96 ILE A N 1
ATOM 759 C CA . ILE A 1 96 ? -6.685 0.470 -4.327 1.00 97.69 96 ILE A CA 1
ATOM 760 C C . ILE A 1 96 ? -5.375 0.940 -4.962 1.00 97.69 96 ILE A C 1
ATOM 762 O O . ILE A 1 96 ? -4.343 0.272 -4.839 1.00 97.69 96 ILE A O 1
ATOM 766 N N . ASP A 1 97 ? -5.402 2.089 -5.632 1.00 96.31 97 ASP A N 1
ATOM 767 C CA . ASP A 1 97 ? -4.211 2.668 -6.251 1.00 96.31 97 ASP A CA 1
ATOM 768 C C . ASP A 1 97 ? -3.199 3.153 -5.209 1.00 96.31 97 ASP A C 1
ATOM 770 O O . ASP A 1 97 ? -3.531 3.824 -4.232 1.00 96.31 97 ASP A O 1
ATOM 774 N N . LEU A 1 98 ? -1.923 2.852 -5.458 1.00 94.62 98 LEU A N 1
ATOM 775 C CA . LEU A 1 98 ? -0.779 3.379 -4.722 1.00 94.62 98 LEU A CA 1
ATOM 776 C C . LEU A 1 98 ? -0.075 4.424 -5.604 1.00 94.62 98 LEU A C 1
ATOM 778 O O . LEU A 1 98 ? 0.981 4.130 -6.172 1.00 94.62 98 LEU A O 1
ATOM 782 N N . PRO A 1 99 ? -0.606 5.661 -5.714 1.00 91.38 99 PRO A N 1
ATOM 783 C CA . PRO A 1 99 ? -0.092 6.661 -6.646 1.00 91.38 99 PRO A CA 1
ATOM 784 C C . PRO A 1 99 ? 1.375 7.011 -6.390 1.00 91.38 99 PRO A C 1
ATOM 786 O O . PRO A 1 99 ? 1.881 6.923 -5.264 1.00 91.38 99 PRO A O 1
ATOM 789 N N . GLU A 1 100 ? 2.072 7.415 -7.444 1.00 90.44 100 GLU A N 1
ATOM 790 C CA . GLU A 1 100 ? 3.421 7.957 -7.334 1.00 90.44 100 GLU A CA 1
ATOM 791 C C . GLU A 1 100 ? 3.444 9.306 -6.610 1.00 90.44 100 GLU A C 1
ATOM 793 O O . GLU A 1 100 ? 2.426 9.987 -6.500 1.00 90.44 100 GLU A O 1
ATOM 798 N N . SER A 1 101 ? 4.615 9.684 -6.089 1.00 86.19 101 SER A N 1
ATOM 799 C CA . SER A 1 101 ? 4.780 11.016 -5.503 1.00 86.19 101 SER A CA 1
ATOM 800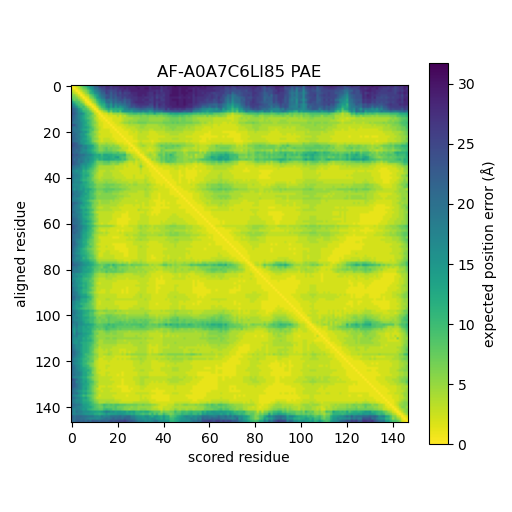 C C . SER A 1 101 ? 4.769 12.071 -6.617 1.00 86.19 101 SER A C 1
ATOM 802 O O . SER A 1 101 ? 5.546 11.944 -7.568 1.00 86.19 101 SER A O 1
ATOM 804 N N . PRO A 1 102 ? 3.954 13.137 -6.504 1.00 84.69 102 PRO A N 1
ATOM 805 C CA . PRO A 1 102 ? 3.928 14.214 -7.492 1.00 84.69 102 PRO A CA 1
ATOM 806 C C . PRO A 1 102 ? 5.174 15.113 -7.428 1.00 84.69 102 PRO A C 1
ATOM 808 O O . PRO A 1 102 ? 5.331 15.999 -8.262 1.00 84.69 102 PRO A O 1
ATOM 811 N N . TYR A 1 103 ? 6.060 14.898 -6.452 1.00 85.62 103 TYR A N 1
ATOM 812 C CA . TYR A 1 103 ? 7.246 15.722 -6.203 1.00 85.62 103 TYR A CA 1
ATOM 813 C C . TYR A 1 103 ? 8.544 15.117 -6.769 1.00 8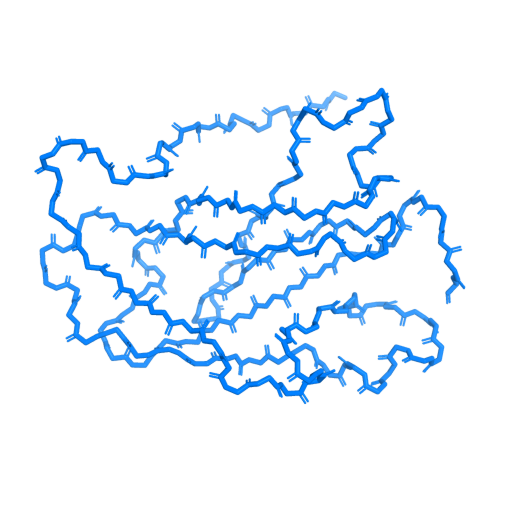5.62 103 TYR A C 1
ATOM 815 O O . TYR A 1 103 ? 9.638 15.589 -6.459 1.00 85.62 103 TYR A O 1
ATOM 823 N N . LEU A 1 104 ? 8.449 14.055 -7.578 1.00 85.12 104 LEU A N 1
ATOM 824 C CA . LEU A 1 104 ? 9.606 13.360 -8.148 1.00 85.12 104 LEU A CA 1
ATOM 825 C C . LEU A 1 104 ? 10.053 13.972 -9.480 1.00 85.12 104 LEU A C 1
ATOM 827 O O . LEU A 1 104 ? 9.578 13.563 -10.532 1.00 85.12 104 LEU A O 1
ATOM 831 N N . GLY A 1 105 ? 11.029 14.883 -9.414 1.00 84.38 105 GLY A N 1
ATOM 832 C CA . GLY A 1 105 ? 11.830 15.353 -10.553 1.00 84.38 105 GLY A CA 1
ATOM 833 C C . GLY A 1 105 ? 11.047 15.886 -11.772 1.00 84.38 105 GLY A C 1
ATOM 834 O O . GLY A 1 105 ? 9.832 16.045 -11.732 1.00 84.38 105 GLY A O 1
ATOM 835 N N . PRO A 1 106 ? 11.742 16.245 -12.869 1.00 88.69 106 PRO A N 1
ATOM 836 C CA . PRO A 1 106 ? 11.088 16.736 -14.089 1.00 88.69 106 PRO A CA 1
ATOM 837 C C . PRO A 1 106 ? 10.518 15.639 -15.010 1.00 88.69 106 PRO A C 1
ATOM 839 O O . PRO A 1 106 ? 9.765 15.963 -15.928 1.00 88.69 106 PRO A O 1
ATOM 842 N N . ALA A 1 107 ? 10.905 14.370 -14.839 1.00 88.62 107 ALA A N 1
ATOM 843 C CA . ALA A 1 107 ? 10.419 13.255 -15.660 1.00 88.62 107 ALA A CA 1
ATOM 844 C C . ALA A 1 107 ? 9.146 12.616 -15.073 1.00 88.62 107 ALA A C 1
ATOM 846 O O . ALA A 1 107 ? 8.648 13.038 -14.033 1.00 88.62 107 ALA A O 1
ATOM 847 N N . ALA A 1 108 ? 8.618 11.578 -15.733 1.00 87.69 108 ALA A N 1
ATOM 848 C CA . ALA A 1 108 ? 7.564 10.755 -15.139 1.00 87.69 108 ALA A CA 1
ATOM 849 C C . ALA A 1 108 ? 8.049 10.182 -13.788 1.00 87.69 108 ALA A C 1
ATOM 851 O O . ALA A 1 108 ? 9.177 9.678 -13.741 1.00 87.69 108 ALA A O 1
ATOM 852 N N . PRO A 1 109 ? 7.246 10.237 -12.709 1.00 89.69 109 PRO A N 1
ATOM 853 C CA . PRO A 1 109 ? 7.656 9.760 -11.388 1.00 89.69 109 PRO A CA 1
ATOM 854 C C . PRO A 1 109 ? 8.182 8.319 -11.381 1.00 89.69 109 PRO A C 1
ATOM 856 O O . PRO A 1 109 ? 9.130 8.004 -10.666 1.00 89.69 109 PRO A O 1
ATOM 859 N N . GLU A 1 110 ? 7.620 7.457 -12.229 1.00 91.69 110 GLU A N 1
ATOM 860 C CA . GLU A 1 110 ? 8.021 6.059 -12.375 1.00 91.69 110 GLU A CA 1
ATOM 861 C C . GLU A 1 110 ? 9.454 5.902 -12.887 1.00 91.69 110 GLU A C 1
ATOM 863 O O . GLU A 1 110 ? 10.081 4.879 -12.629 1.00 91.69 110 GLU A O 1
ATOM 868 N N . SER A 1 111 ? 10.008 6.901 -13.577 1.00 90.62 111 SER A N 1
ATOM 869 C CA . SER A 1 111 ? 11.388 6.880 -14.073 1.00 90.62 111 SER A CA 1
ATOM 870 C C . SER A 1 111 ? 12.437 6.994 -12.961 1.00 90.62 111 SER A C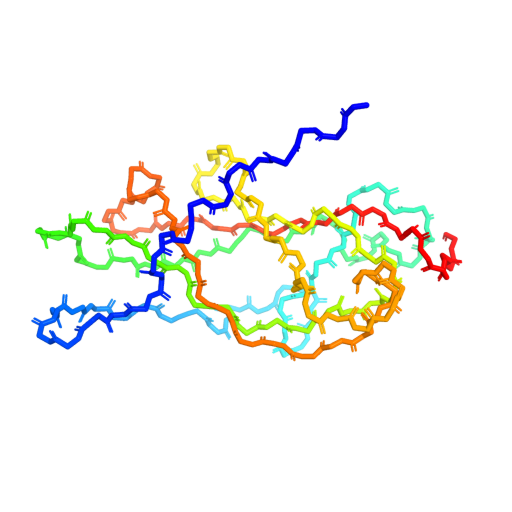 1
ATOM 872 O O . SER A 1 111 ? 13.623 6.795 -13.227 1.00 90.62 111 SER A O 1
ATOM 874 N N . TYR A 1 112 ? 12.035 7.308 -11.727 1.00 90.06 112 TYR A N 1
ATOM 875 C CA . TYR A 1 112 ? 12.936 7.452 -10.589 1.00 90.06 112 TYR A CA 1
ATOM 876 C C . TYR A 1 112 ? 12.906 6.220 -9.684 1.00 90.06 112 TYR A C 1
ATOM 878 O O . TYR A 1 112 ? 11.856 5.650 -9.395 1.00 90.06 112 TYR A O 1
ATOM 886 N N . GLN A 1 113 ? 14.077 5.843 -9.170 1.00 90.38 113 GLN A N 1
ATOM 887 C CA . GLN A 1 113 ? 14.175 4.911 -8.050 1.00 90.38 113 GLN A CA 1
ATOM 888 C C . GLN A 1 113 ? 14.072 5.694 -6.742 1.00 90.38 113 GLN A C 1
ATOM 890 O O . GLN A 1 113 ? 14.704 6.739 -6.591 1.00 90.38 113 GLN A O 1
ATOM 895 N N . TYR A 1 114 ? 13.299 5.185 -5.788 1.00 91.25 114 TYR A N 1
ATOM 896 C CA . TYR A 1 114 ? 13.089 5.850 -4.505 1.00 91.25 114 TYR A CA 1
ATOM 897 C C . TYR A 1 114 ? 12.911 4.849 -3.366 1.00 91.25 114 TYR A C 1
ATOM 899 O O . TYR A 1 114 ? 12.548 3.692 -3.579 1.00 91.25 114 TYR A O 1
ATOM 907 N N . MET A 1 115 ? 13.116 5.338 -2.147 1.00 92.56 115 MET A N 1
ATOM 908 C CA . MET A 1 115 ? 12.544 4.776 -0.929 1.00 92.56 115 MET A CA 1
ATOM 909 C C . MET A 1 115 ? 11.550 5.801 -0.391 1.00 92.56 115 MET A C 1
ATOM 911 O O . MET A 1 115 ? 11.869 6.990 -0.356 1.00 92.56 115 MET A O 1
ATOM 915 N N . ARG A 1 116 ? 10.355 5.367 0.003 1.00 91.38 116 ARG A N 1
ATOM 916 C CA . ARG A 1 116 ? 9.363 6.247 0.624 1.00 91.38 116 ARG A CA 1
ATOM 917 C C . ARG A 1 116 ? 8.617 5.541 1.741 1.00 91.38 116 ARG A C 1
ATOM 919 O O . ARG A 1 116 ? 8.404 4.336 1.680 1.00 91.38 116 ARG A O 1
ATOM 926 N N . PHE A 1 117 ? 8.168 6.336 2.697 1.00 92.38 117 PHE A N 1
ATOM 927 C CA . PHE A 1 117 ? 7.201 5.954 3.712 1.00 92.38 117 PHE A CA 1
ATOM 928 C C . PHE A 1 117 ? 5.946 6.750 3.412 1.00 92.38 117 PHE A C 1
ATOM 930 O O . PHE A 1 117 ? 6.025 7.968 3.242 1.00 92.38 117 PHE A O 1
ATOM 937 N N . ARG A 1 118 ? 4.818 6.074 3.235 1.00 90.06 118 ARG A N 1
ATOM 938 C CA . ARG A 1 118 ? 3.568 6.747 2.895 1.00 90.06 118 ARG A CA 1
ATOM 939 C C . ARG A 1 118 ? 2.434 6.223 3.740 1.00 90.06 118 ARG A C 1
ATOM 941 O O . ARG A 1 118 ? 2.317 5.015 3.921 1.00 90.06 118 ARG A O 1
ATOM 948 N N . THR A 1 119 ? 1.559 7.129 4.126 1.00 92.75 119 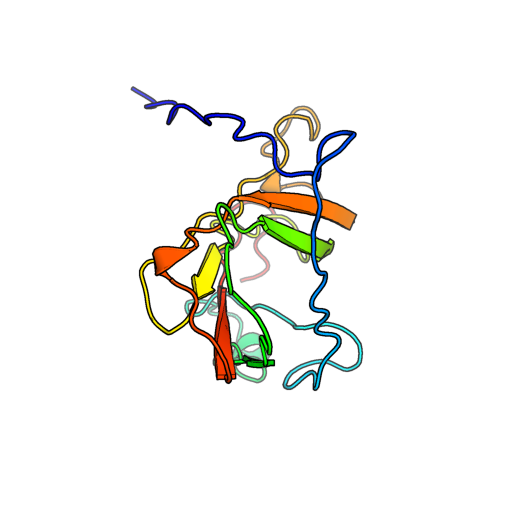THR A N 1
ATOM 949 C CA . THR A 1 119 ? 0.256 6.788 4.675 1.00 92.75 119 THR A CA 1
ATOM 950 C C . THR A 1 119 ? -0.786 7.013 3.582 1.00 92.75 119 THR A C 1
ATOM 952 O O . THR A 1 119 ? -0.679 7.952 2.791 1.00 92.75 119 THR A O 1
ATOM 955 N N . LEU A 1 120 ? -1.761 6.120 3.456 1.00 92.94 120 LEU A N 1
ATOM 956 C CA . LEU A 1 120 ? -2.916 6.322 2.584 1.00 92.94 120 LEU A CA 1
ATOM 957 C C . LEU A 1 120 ? -4.187 5.835 3.277 1.00 92.94 120 LEU A C 1
ATOM 959 O O . LEU A 1 120 ? -4.129 4.844 4.006 1.00 92.94 120 LEU A O 1
ATOM 963 N N . PRO A 1 121 ? -5.338 6.483 3.043 1.00 95.00 121 PRO A N 1
ATOM 964 C CA . PRO A 1 121 ? -6.599 5.951 3.531 1.00 95.00 121 PRO A CA 1
ATOM 965 C C . PRO A 1 121 ? -6.877 4.609 2.844 1.00 95.00 121 PRO A C 1
ATOM 967 O O . PRO A 1 121 ? -6.627 4.442 1.646 1.00 95.00 121 PRO A O 1
ATOM 970 N N . ILE A 1 122 ? -7.439 3.663 3.586 1.00 96.38 122 ILE A N 1
ATOM 971 C CA . ILE A 1 122 ? -8.008 2.437 3.026 1.00 96.38 122 ILE A CA 1
ATOM 972 C C . ILE A 1 122 ? -9.467 2.313 3.473 1.00 96.38 122 ILE A C 1
ATOM 974 O O . ILE A 1 122 ? -9.818 2.771 4.564 1.00 96.38 122 ILE A O 1
ATOM 978 N N . PRO A 1 123 ? -10.361 1.731 2.657 1.00 97.06 123 PRO A N 1
ATOM 979 C CA . PRO A 1 123 ? -11.761 1.635 3.040 1.00 97.06 123 PRO A CA 1
ATOM 980 C C . PRO A 1 123 ? -11.912 0.687 4.231 1.00 97.06 123 PRO A C 1
ATOM 982 O O . PRO A 1 123 ? -11.661 -0.511 4.105 1.00 97.06 123 PRO A O 1
ATOM 985 N N . LEU A 1 124 ? -12.373 1.208 5.371 1.00 97.62 124 LEU A N 1
ATOM 986 C CA . LEU A 1 124 ? -12.644 0.395 6.563 1.00 97.62 124 LEU A CA 1
ATOM 987 C C . LEU A 1 124 ? -13.625 -0.752 6.259 1.00 97.62 124 LEU A C 1
ATOM 989 O O . LEU A 1 124 ? -13.493 -1.837 6.808 1.00 97.62 124 LEU A O 1
ATOM 993 N N . SER A 1 125 ? -14.550 -0.551 5.315 1.00 97.94 125 SER A N 1
ATOM 994 C CA . SER A 1 125 ? -15.490 -1.577 4.843 1.00 97.94 125 SER A CA 1
ATOM 995 C C . SER A 1 125 ? -14.838 -2.771 4.136 1.00 97.94 125 SER A C 1
ATOM 997 O O . SER A 1 125 ? -15.497 -3.791 3.954 1.00 97.94 125 SER A O 1
ATOM 999 N N . GLN A 1 126 ? -13.573 -2.662 3.718 1.00 98.44 126 GLN A N 1
ATOM 1000 C CA . GLN A 1 126 ? -12.810 -3.781 3.162 1.00 98.44 126 GLN A CA 1
ATOM 1001 C C . GLN A 1 126 ? -12.067 -4.585 4.236 1.00 98.44 126 GLN A C 1
ATOM 1003 O O . GLN A 1 126 ? -11.476 -5.610 3.899 1.00 98.44 126 GLN A O 1
ATOM 1008 N N . LEU A 1 127 ? -12.082 -4.147 5.498 1.00 98.56 127 LEU A N 1
ATOM 1009 C CA . LEU A 1 127 ? -11.474 -4.833 6.637 1.00 98.56 127 LEU A CA 1
ATOM 1010 C C . LEU A 1 127 ? -12.535 -5.564 7.465 1.00 98.56 127 LEU A C 1
ATOM 1012 O O . LEU A 1 127 ? -13.726 -5.260 7.406 1.00 98.56 127 LEU A O 1
ATOM 1016 N N . ARG A 1 128 ? -12.087 -6.536 8.255 1.00 98.25 128 ARG A N 1
ATOM 1017 C CA . ARG A 1 128 ? -12.907 -7.251 9.238 1.00 98.25 128 ARG A CA 1
ATOM 1018 C C . ARG A 1 128 ? -12.095 -7.546 10.491 1.00 98.25 128 ARG A C 1
ATOM 1020 O O . ARG A 1 128 ? -10.873 -7.603 10.421 1.00 98.25 128 ARG A O 1
ATOM 1027 N N . GLU A 1 129 ? -12.761 -7.756 11.615 1.00 98.25 129 GLU A N 1
ATOM 1028 C CA . GLU A 1 129 ? -12.093 -8.264 12.814 1.00 98.25 129 GLU A CA 1
ATOM 1029 C C . GLU A 1 129 ? -11.597 -9.703 12.570 1.00 98.25 129 GLU A C 1
ATOM 1031 O O . GLU A 1 129 ? -12.245 -10.487 11.866 1.00 98.25 129 GLU A O 1
ATOM 1036 N N . GLY A 1 130 ? -10.423 -10.037 13.107 1.00 98.50 130 GLY A N 1
ATOM 1037 C CA . GLY A 1 130 ? -9.705 -11.287 12.864 1.00 98.50 130 GLY A CA 1
ATOM 1038 C C . GLY A 1 130 ? -8.798 -11.248 11.627 1.00 98.50 130 GLY A C 1
ATOM 1039 O O . GLY A 1 130 ? -8.161 -10.238 11.319 1.00 98.50 130 GLY A O 1
ATOM 1040 N N . ASP A 1 131 ? -8.702 -12.375 10.920 1.00 98.44 131 ASP A N 1
ATOM 1041 C CA . ASP A 1 131 ? -7.770 -12.536 9.800 1.00 98.44 131 ASP A CA 1
ATOM 1042 C C . ASP A 1 131 ? -8.210 -11.768 8.546 1.00 98.44 131 ASP A C 1
ATOM 1044 O O . ASP A 1 131 ? -9.284 -12.002 7.969 1.00 98.44 131 ASP A O 1
ATOM 1048 N N . ASN A 1 132 ? -7.312 -10.914 8.061 1.00 98.69 132 ASN A N 1
ATOM 1049 C CA . ASN A 1 132 ? -7.436 -10.169 6.816 1.00 98.69 132 ASN A CA 1
ATOM 1050 C C . ASN A 1 132 ? -6.336 -10.587 5.849 1.00 98.69 132 ASN A C 1
ATOM 1052 O O . ASN A 1 132 ? -5.190 -10.776 6.257 1.00 98.69 132 ASN A O 1
ATOM 1056 N N . THR A 1 133 ? -6.663 -10.677 4.561 1.00 98.62 133 THR A N 1
ATOM 1057 C CA . THR A 1 133 ? -5.659 -10.856 3.514 1.00 98.62 133 THR A CA 1
ATOM 1058 C C . THR A 1 133 ? -5.326 -9.545 2.829 1.00 98.62 133 THR A C 1
ATOM 1060 O O . THR A 1 133 ? -6.185 -8.677 2.655 1.00 98.62 133 THR A O 1
ATOM 1063 N N . PHE A 1 134 ? -4.079 -9.415 2.391 1.00 98.19 134 PHE A N 1
ATOM 1064 C CA . PHE A 1 134 ? -3.667 -8.321 1.532 1.00 98.19 134 PHE A CA 1
ATOM 1065 C C . PHE A 1 134 ? -2.681 -8.774 0.458 1.00 98.19 134 PHE A C 1
ATOM 1067 O O . PHE A 1 134 ? -1.883 -9.695 0.642 1.00 98.19 134 PHE A O 1
ATOM 1074 N N . GLU A 1 135 ? -2.748 -8.102 -0.684 1.00 97.44 135 GLU A N 1
ATOM 1075 C CA . GLU A 1 135 ? -1.965 -8.410 -1.875 1.00 97.44 135 GLU A CA 1
ATOM 1076 C C . GLU A 1 135 ? -1.479 -7.127 -2.528 1.00 97.44 135 GLU A C 1
ATOM 1078 O O . GLU A 1 135 ? -2.188 -6.121 -2.557 1.00 97.44 135 GLU A O 1
ATOM 1083 N N . PHE A 1 136 ? -0.299 -7.190 -3.136 1.00 97.31 136 PHE A N 1
ATOM 1084 C CA . PHE A 1 136 ? 0.227 -6.101 -3.945 1.00 97.31 136 PHE A CA 1
ATOM 1085 C C . PHE A 1 136 ? 0.381 -6.526 -5.400 1.00 97.31 136 PHE A C 1
ATOM 1087 O O . PHE A 1 136 ? 0.669 -7.683 -5.717 1.00 97.31 136 PHE A O 1
ATOM 1094 N N . THR A 1 137 ? 0.239 -5.558 -6.297 1.00 97.56 137 THR A N 1
ATOM 1095 C CA . THR A 1 137 ? 0.536 -5.734 -7.717 1.00 97.56 137 THR A CA 1
ATOM 1096 C C . THR A 1 137 ? 1.169 -4.476 -8.296 1.00 97.56 137 THR A C 1
ATOM 1098 O O . THR A 1 137 ? 1.131 -3.403 -7.690 1.00 97.56 137 THR A O 1
ATOM 1101 N N . SER A 1 138 ? 1.757 -4.611 -9.476 1.00 96.44 138 SER A N 1
ATOM 1102 C CA . SER A 1 138 ? 2.270 -3.507 -10.279 1.00 96.44 138 SER A CA 1
ATOM 1103 C C . SER A 1 138 ? 1.949 -3.745 -11.750 1.00 96.44 138 SER A C 1
ATOM 1105 O O . SER A 1 138 ? 1.659 -4.868 -12.158 1.00 96.44 138 SER A O 1
ATOM 1107 N N . GLY A 1 139 ? 1.996 -2.684 -12.544 1.00 94.25 139 GLY A N 1
ATOM 1108 C CA . GLY A 1 139 ? 2.068 -2.765 -13.997 1.00 94.25 139 GLY A CA 1
ATOM 1109 C C . GLY A 1 139 ? 3.508 -2.881 -14.491 1.00 94.25 139 GLY A C 1
ATOM 1110 O O . GLY A 1 139 ? 4.460 -2.908 -13.703 1.00 94.25 139 GLY A O 1
ATOM 1111 N N . GLY A 1 140 ? 3.645 -2.919 -15.815 1.00 89.94 140 GLY A N 1
ATOM 1112 C CA . GLY A 1 140 ? 4.930 -3.007 -16.500 1.00 89.94 140 GLY A CA 1
ATOM 1113 C C . GLY A 1 140 ? 5.791 -1.752 -16.363 1.00 89.94 140 GLY A C 1
ATOM 1114 O O . GLY A 1 140 ? 5.397 -0.755 -15.742 1.00 89.94 140 GLY A O 1
ATOM 1115 N N . GLN A 1 141 ? 6.980 -1.814 -16.962 1.00 88.81 141 GLN A N 1
ATOM 1116 C CA . GLN A 1 141 ? 7.937 -0.714 -16.975 1.00 88.81 141 GLN A CA 1
ATOM 1117 C C . GLN A 1 141 ? 7.672 0.230 -18.157 1.00 88.81 141 GLN A C 1
ATOM 1119 O O . GLN A 1 141 ? 7.661 -0.203 -19.302 1.00 88.81 141 GLN A O 1
ATOM 1124 N N . ILE A 1 142 ? 7.459 1.524 -17.895 1.00 86.69 142 ILE A N 1
ATOM 1125 C CA . ILE A 1 142 ? 7.249 2.547 -18.946 1.00 86.69 142 ILE A CA 1
ATOM 1126 C C . ILE A 1 142 ? 8.500 3.363 -19.276 1.00 86.69 142 ILE A C 1
ATOM 1128 O O . ILE A 1 142 ? 8.505 4.146 -20.223 1.00 86.69 142 ILE A O 1
ATOM 1132 N N . ALA A 1 143 ? 9.556 3.196 -18.487 1.00 81.38 143 ALA A N 1
ATOM 1133 C CA . ALA A 1 143 ? 10.841 3.845 -18.671 1.00 81.38 143 ALA A CA 1
ATOM 1134 C C . ALA A 1 143 ? 11.935 2.825 -18.367 1.00 81.38 143 ALA A C 1
ATOM 1136 O O . ALA A 1 143 ? 11.879 2.176 -17.330 1.00 81.38 143 ALA A O 1
ATOM 1137 N N . HIS A 1 144 ? 12.923 2.706 -19.255 1.00 75.12 144 HIS A N 1
ATOM 1138 C CA . HIS A 1 144 ? 14.055 1.787 -19.084 1.00 75.12 144 HIS A CA 1
ATOM 1139 C C . HIS A 1 144 ? 13.637 0.315 -18.897 1.00 75.12 144 HIS A C 1
ATOM 1141 O O . HIS A 1 144 ? 14.162 -0.364 -18.022 1.00 75.12 144 HIS A O 1
ATOM 1147 N N . ASP A 1 145 ? 12.702 -0.159 -19.729 1.00 69.19 145 ASP A N 1
ATOM 1148 C CA . ASP A 1 145 ? 12.263 -1.557 -19.743 1.00 69.19 145 ASP A CA 1
ATOM 1149 C C . ASP A 1 145 ? 13.427 -2.503 -20.087 1.00 69.19 145 ASP A C 1
ATOM 1151 O O . ASP A 1 145 ? 14.150 -2.297 -21.066 1.00 69.19 145 ASP A O 1
ATOM 1155 N N . PHE A 1 146 ? 13.606 -3.535 -19.264 1.00 61.12 146 PHE A N 1
ATOM 1156 C CA . PHE A 1 146 ? 14.643 -4.554 -19.431 1.00 61.12 146 PHE A CA 1
ATOM 1157 C C . PHE A 1 146 ? 14.157 -5.802 -20.200 1.00 61.12 146 PHE A C 1
ATOM 1159 O O . PHE A 1 146 ? 14.962 -6.714 -20.397 1.00 61.12 146 PHE A O 1
ATOM 1166 N N . GLY A 1 147 ? 12.895 -5.825 -20.663 1.00 54.34 147 GLY A N 1
ATOM 1167 C CA . GLY A 1 147 ? 12.329 -6.841 -21.568 1.00 54.34 147 GLY A CA 1
ATOM 1168 C C . GLY A 1 147 ? 11.460 -7.891 -20.891 1.00 54.34 147 GLY A C 1
ATOM 1169 O O . GLY A 1 147 ? 12.037 -8.853 -20.346 1.00 54.34 147 GLY A O 1
#

pLDDT: mean 88.4, std 15.32, range [31.55, 98.69]